Protein AF-A0A5P9D6S8-F1 (afdb_monomer)

Foldseek 3Di:
DDDDDPPPPPPDPPDPDDPLNCCCPDDCVVVVLVVLLVVLVVVLVVLVVVLVVDDDPVSNVVSVVSSVVSVVVSVVSVVD

Sequence (80 aa):
MERGRVLEEDTMPGFGMTDLDERLCAKGGGDLRKQIANDLAKKASLIELKMKNGLNREEFQQAKVIHKALVAACDVISRY

Solvent-accessible surface area (backbone atoms only — not comparable to full-atom values): 4741 Å² total; per-residue (Å²): 138,85,84,82,77,79,76,76,78,74,78,68,81,55,94,87,64,49,80,63,53,56,51,48,72,37,96,66,8,69,59,52,36,52,50,52,29,52,54,30,50,52,52,27,53,54,40,54,50,48,55,73,72,68,54,55,76,66,57,38,52,52,42,52,53,52,33,52,51,31,52,52,52,27,52,55,50,72,73,105

Mean predicted aligned error: 9.61 Å

Radius of gyration: 19.78 Å; Cα contacts (8 Å, |Δi|>4): 42; chains: 1; bounding box: 48×15×64 Å

Nearest PDB structures (foldseek):
  7y6b-assembly2_D  TM=8.922E-01  e=1.159E-01  Edwardsiella piscicida
  7y6c-assembly2_D  TM=9.024E-01  e=1.572E-01  Edwardsiella piscicida
  4afl-assembly2_F  TM=9.539E-01  e=3.119E+00  Homo sapiens
  8glv-assembly1_5V  TM=3.072E-01  e=7.325E+00  Chlamydomonas reinhardtii

Structure (mmCIF, N/CA/C/O backbone):
data_AF-A0A5P9D6S8-F1
#
_entry.id   AF-A0A5P9D6S8-F1
#
loop_
_atom_site.group_PDB
_atom_site.id
_atom_site.type_symbol
_atom_site.label_atom_id
_atom_site.label_alt_id
_atom_site.label_comp_id
_atom_site.label_asym_id
_atom_site.label_entity_id
_atom_site.label_seq_id
_atom_site.pdbx_PDB_ins_code
_atom_site.Cartn_x
_atom_site.Cartn_y
_atom_site.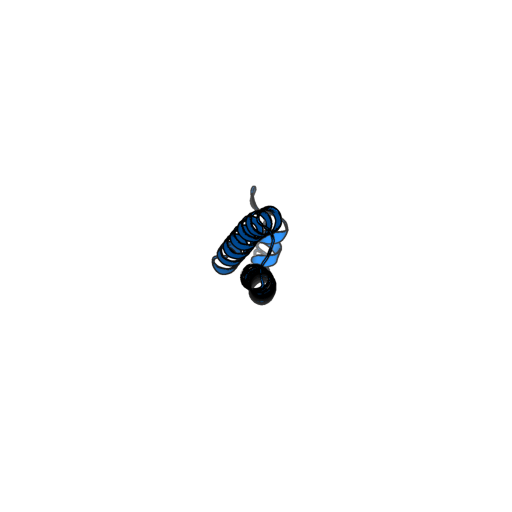Cartn_z
_atom_site.occupancy
_atom_site.B_iso_or_equiv
_atom_site.auth_seq_id
_atom_site.auth_comp_id
_atom_site.auth_asym_id
_atom_site.auth_atom_id
_atom_site.pdbx_PDB_model_num
ATOM 1 N N . MET A 1 1 ? 30.509 -6.060 -45.517 1.00 45.69 1 MET A N 1
ATOM 2 C CA . MET A 1 1 ? 30.279 -4.949 -44.569 1.00 45.69 1 MET A CA 1
ATOM 3 C C . MET A 1 1 ? 28.819 -5.020 -44.154 1.00 45.69 1 MET A C 1
ATOM 5 O O . MET A 1 1 ? 27.953 -4.594 -44.909 1.00 45.69 1 MET A O 1
ATOM 9 N N . GLU A 1 2 ? 28.545 -5.709 -43.047 1.00 40.31 2 GLU A N 1
ATOM 10 C CA . GLU A 1 2 ? 27.187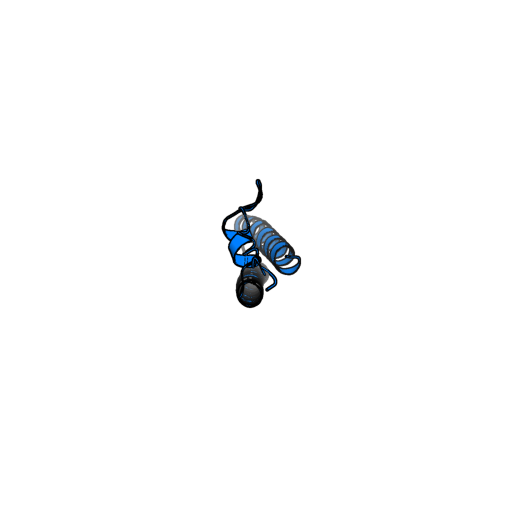 -5.961 -42.555 1.00 40.31 2 GLU A CA 1
ATOM 11 C C . GLU A 1 2 ? 26.583 -4.703 -41.921 1.00 40.31 2 GLU A C 1
ATOM 13 O O . GLU A 1 2 ? 27.240 -3.983 -41.171 1.00 40.31 2 GLU A O 1
ATOM 18 N N . ARG A 1 3 ? 25.315 -4.437 -42.254 1.00 46.34 3 ARG A N 1
ATOM 19 C CA . ARG A 1 3 ? 24.498 -3.358 -41.694 1.00 46.34 3 ARG A CA 1
ATOM 20 C C . ARG A 1 3 ? 23.836 -3.855 -40.408 1.00 46.34 3 ARG A C 1
ATOM 22 O O . ARG A 1 3 ? 22.789 -4.490 -40.475 1.00 46.34 3 ARG A O 1
ATOM 29 N N . GLY A 1 4 ? 24.404 -3.532 -39.253 1.00 42.97 4 GLY A N 1
ATOM 30 C CA . GLY A 1 4 ? 23.700 -3.650 -37.976 1.00 42.97 4 GLY A CA 1
ATOM 31 C C . GLY A 1 4 ? 22.805 -2.432 -37.761 1.00 42.97 4 GLY A C 1
ATOM 32 O O . GLY A 1 4 ? 23.276 -1.414 -37.262 1.00 42.97 4 GLY A O 1
ATOM 33 N N . ARG A 1 5 ? 21.527 -2.502 -38.161 1.00 45.34 5 ARG A N 1
ATOM 34 C CA . ARG A 1 5 ? 20.515 -1.576 -37.629 1.00 45.34 5 ARG A CA 1
ATOM 35 C C . ARG A 1 5 ? 20.251 -1.992 -36.189 1.00 45.34 5 ARG A C 1
ATOM 37 O O . ARG A 1 5 ? 19.629 -3.024 -35.960 1.00 45.34 5 ARG A O 1
ATOM 44 N N . VAL A 1 6 ? 20.734 -1.195 -35.245 1.00 48.38 6 VAL A N 1
ATOM 45 C CA . VAL A 1 6 ? 20.212 -1.197 -33.881 1.00 48.38 6 VAL A CA 1
ATOM 46 C C . VAL A 1 6 ? 18.781 -0.682 -34.004 1.00 48.38 6 VAL A C 1
ATOM 48 O O . VAL A 1 6 ? 18.564 0.491 -34.294 1.00 48.38 6 VAL A O 1
ATOM 51 N N . LEU A 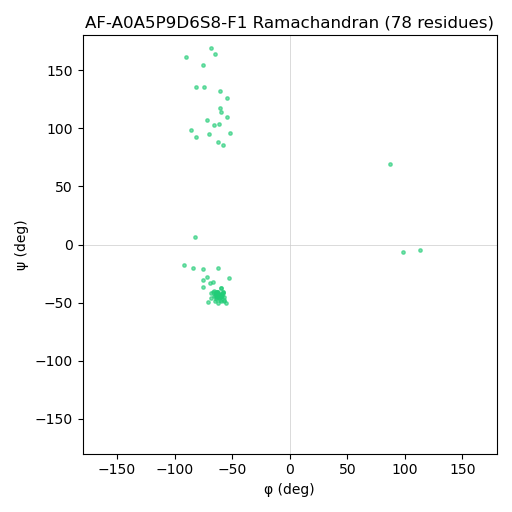1 7 ? 17.810 -1.591 -33.929 1.00 45.88 7 LEU A N 1
ATOM 52 C CA . LEU A 1 7 ? 16.429 -1.221 -33.663 1.00 45.88 7 LEU A CA 1
ATOM 53 C C . LEU A 1 7 ? 16.421 -0.763 -32.206 1.00 45.88 7 LEU A C 1
ATOM 55 O O . LEU A 1 7 ? 16.397 -1.588 -31.298 1.00 45.88 7 LEU A O 1
ATOM 59 N N . GLU A 1 8 ? 16.545 0.543 -31.988 1.00 46.38 8 GLU A N 1
ATOM 60 C CA . GLU A 1 8 ? 16.034 1.134 -30.759 1.00 46.38 8 GLU A CA 1
ATOM 61 C C . GLU A 1 8 ? 14.530 0.862 -30.794 1.00 46.38 8 GLU A C 1
ATOM 63 O O . GLU A 1 8 ? 13.801 1.416 -31.617 1.00 46.38 8 GLU A O 1
ATOM 68 N N . GLU A 1 9 ? 14.093 -0.123 -30.008 1.00 46.69 9 GLU A N 1
ATOM 69 C CA . GLU A 1 9 ? 12.684 -0.323 -29.704 1.00 46.69 9 GLU A CA 1
ATOM 70 C C . GLU A 1 9 ? 12.222 0.931 -28.966 1.00 46.69 9 GLU A C 1
ATOM 72 O O . GLU A 1 9 ? 12.287 1.017 -27.740 1.00 46.69 9 GLU A O 1
ATOM 77 N N . ASP A 1 10 ? 11.790 1.927 -29.738 1.00 46.16 10 ASP A N 1
ATOM 78 C CA . ASP A 1 10 ? 10.836 2.923 -29.292 1.00 46.16 10 ASP A CA 1
ATOM 79 C C . ASP A 1 10 ? 9.651 2.135 -28.735 1.00 46.16 10 ASP A C 1
ATOM 81 O O . ASP A 1 10 ? 8.796 1.637 -29.475 1.00 46.16 10 ASP A O 1
ATOM 85 N N . THR A 1 11 ? 9.643 1.945 -27.415 1.00 54.97 11 THR A N 1
ATOM 86 C CA . THR A 1 11 ? 8.485 1.495 -26.653 1.00 54.97 11 THR A CA 1
ATOM 87 C C . THR A 1 11 ? 7.375 2.504 -26.900 1.00 54.97 11 THR A C 1
ATOM 89 O O . THR A 1 11 ? 7.220 3.479 -26.172 1.00 54.97 11 THR A O 1
ATOM 92 N N . MET A 1 12 ? 6.634 2.294 -27.985 1.00 49.69 12 MET A N 1
ATOM 93 C CA . MET A 1 12 ? 5.369 2.954 -28.246 1.00 49.69 12 MET A CA 1
ATOM 94 C C . MET A 1 12 ? 4.487 2.693 -27.021 1.00 49.69 12 MET A C 1
ATOM 96 O O . MET A 1 12 ? 4.333 1.523 -26.651 1.00 49.69 12 MET A O 1
ATOM 100 N N . PRO A 1 13 ? 3.928 3.728 -26.373 1.00 51.34 13 PRO A N 1
ATOM 101 C CA . PRO A 1 13 ? 3.061 3.524 -25.227 1.00 51.34 13 PRO A CA 1
ATOM 102 C C . PRO A 1 13 ? 1.874 2.671 -25.674 1.00 51.34 13 PRO A C 1
ATOM 104 O O . PRO A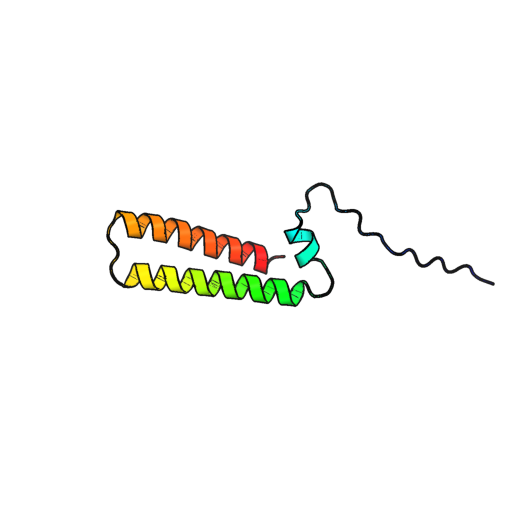 1 13 ? 1.101 3.045 -26.562 1.00 51.34 13 PRO A O 1
ATOM 107 N N . GLY A 1 14 ? 1.794 1.456 -25.129 1.00 58.59 14 GLY A N 1
ATOM 108 C CA . GLY A 1 14 ? 0.730 0.520 -25.453 1.00 58.59 14 GLY A CA 1
ATOM 109 C C . GLY A 1 14 ? -0.610 1.139 -25.073 1.00 58.59 14 GLY A C 1
ATOM 110 O O . GLY A 1 14 ? -0.762 1.661 -23.972 1.00 58.59 14 GLY A O 1
ATOM 111 N N . PHE A 1 15 ? -1.588 1.094 -25.976 1.00 52.25 15 PHE A N 1
ATOM 112 C CA . PHE A 1 15 ? -2.941 1.576 -25.703 1.00 52.25 15 PHE A CA 1
ATOM 113 C C . PHE A 1 15 ? -3.481 0.875 -24.441 1.00 52.25 15 PHE A C 1
ATOM 115 O O . PHE A 1 15 ? -3.709 -0.334 -24.459 1.00 52.25 15 PHE A O 1
ATOM 122 N N . GLY A 1 16 ? -3.625 1.617 -23.337 1.00 68.62 16 GLY A N 1
ATOM 123 C CA . GLY A 1 16 ? -4.000 1.078 -22.022 1.00 68.62 16 GLY A CA 1
ATOM 124 C C . GLY A 1 16 ? -2.920 1.152 -20.933 1.00 68.62 16 GLY A C 1
ATOM 125 O O . GLY A 1 16 ? -3.234 0.829 -19.791 1.00 68.62 16 GLY A O 1
ATOM 126 N N . MET A 1 17 ? -1.697 1.595 -21.242 1.00 75.38 17 MET A N 1
ATOM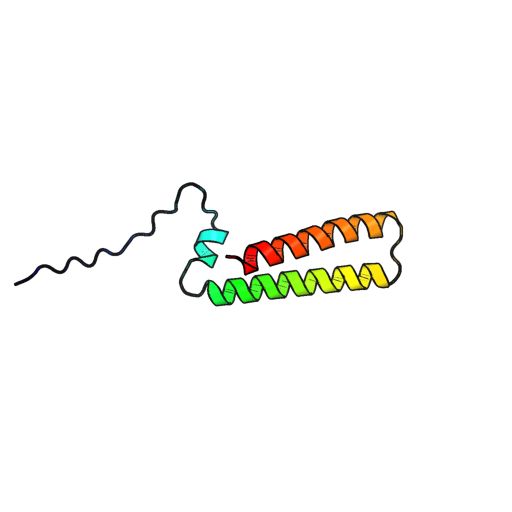 127 C CA . MET A 1 17 ? -0.709 1.974 -20.226 1.00 75.38 17 MET A CA 1
ATOM 128 C C . MET A 1 17 ? -0.970 3.390 -19.719 1.00 75.38 17 MET A C 1
ATOM 130 O O . MET A 1 17 ? -1.234 4.312 -20.489 1.00 75.38 17 MET A O 1
ATOM 134 N N . THR A 1 18 ? -0.902 3.548 -18.405 1.00 85.38 18 THR A N 1
ATOM 135 C CA . THR A 1 18 ? -0.878 4.843 -17.732 1.00 85.38 18 THR A CA 1
ATOM 136 C C . THR A 1 18 ? 0.561 5.331 -17.569 1.00 85.38 18 THR A C 1
ATOM 138 O O . THR A 1 18 ? 1.496 4.530 -17.546 1.00 85.38 18 THR A O 1
ATOM 141 N N . ASP A 1 19 ? 0.745 6.631 -17.331 1.00 86.38 19 ASP A N 1
ATOM 142 C CA . ASP A 1 19 ? 2.052 7.220 -16.994 1.00 86.38 19 ASP A CA 1
ATOM 143 C C . ASP A 1 19 ? 2.741 6.508 -15.815 1.00 86.38 19 ASP A C 1
ATOM 145 O O . ASP A 1 19 ? 3.969 6.498 -15.695 1.00 86.38 19 ASP A O 1
ATOM 149 N N . LEU A 1 20 ? 1.957 5.930 -14.895 1.00 85.94 20 LEU A N 1
ATOM 150 C CA . LEU A 1 20 ? 2.505 5.135 -13.803 1.00 85.94 20 LEU A CA 1
ATOM 151 C C . LEU A 1 20 ? 3.110 3.833 -14.333 1.00 85.94 20 LEU A C 1
ATOM 153 O O . LEU A 1 20 ? 4.233 3.504 -13.961 1.00 85.94 20 LEU A O 1
ATOM 157 N N . ASP A 1 21 ? 2.408 3.133 -15.218 1.00 86.06 21 ASP A N 1
ATOM 158 C CA . ASP A 1 21 ? 2.845 1.855 -15.786 1.00 86.06 21 ASP A CA 1
ATOM 159 C C . ASP A 1 21 ? 4.150 2.020 -16.570 1.00 86.06 21 ASP A C 1
ATOM 161 O O . ASP A 1 21 ? 5.097 1.259 -16.368 1.00 86.06 21 ASP A O 1
ATOM 165 N N . GLU A 1 22 ? 4.254 3.087 -17.366 1.00 86.31 22 GLU A N 1
ATOM 166 C CA . GLU A 1 22 ? 5.483 3.443 -18.082 1.00 86.31 22 GLU A CA 1
ATOM 167 C C . GLU A 1 22 ? 6.665 3.628 -17.121 1.00 86.31 22 GLU A C 1
ATOM 169 O O . GLU A 1 22 ? 7.753 3.081 -17.325 1.00 86.31 22 GLU A O 1
ATOM 174 N N . ARG A 1 23 ? 6.450 4.345 -16.011 1.00 86.12 23 ARG A N 1
ATOM 175 C CA . ARG A 1 23 ? 7.490 4.598 -15.002 1.00 86.12 23 ARG A CA 1
ATOM 176 C C . ARG A 1 23 ? 7.890 3.347 -14.224 1.00 86.12 23 ARG A C 1
ATOM 178 O O . ARG A 1 23 ? 9.052 3.237 -13.828 1.00 86.12 23 ARG A O 1
ATOM 185 N N . LEU A 1 24 ? 6.960 2.425 -13.974 1.00 86.94 24 LEU A N 1
ATOM 186 C CA . LEU A 1 24 ? 7.254 1.163 -13.285 1.00 86.94 24 LEU A CA 1
ATOM 187 C C . LEU A 1 24 ? 7.9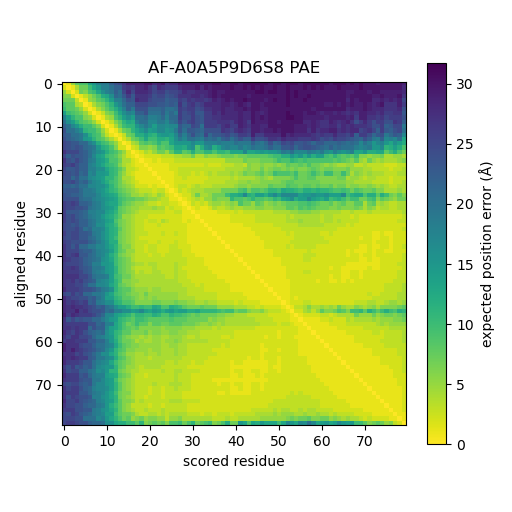91 0.168 -14.196 1.00 86.94 24 LEU A C 1
ATOM 189 O O . LEU A 1 24 ? 8.816 -0.606 -13.698 1.00 86.94 24 LEU A O 1
ATOM 193 N N . CYS A 1 25 ? 7.745 0.214 -15.509 1.00 85.06 25 CYS A N 1
ATOM 194 C CA . CYS A 1 25 ? 8.425 -0.614 -16.509 1.00 85.06 25 CYS A CA 1
ATOM 195 C C . CYS A 1 25 ? 9.778 -0.043 -16.974 1.00 85.06 25 CYS A C 1
ATOM 197 O O . CYS A 1 25 ? 10.617 -0.795 -17.470 1.00 85.06 25 CYS A O 1
ATOM 199 N N . ALA A 1 26 ? 10.026 1.257 -16.792 1.00 85.25 26 ALA A N 1
ATOM 200 C CA . ALA A 1 26 ? 11.282 1.903 -17.167 1.00 85.25 26 ALA A CA 1
ATOM 201 C C . ALA A 1 26 ? 12.504 1.397 -16.368 1.00 85.25 26 ALA A C 1
ATOM 203 O O . ALA A 1 26 ? 12.405 0.811 -15.284 1.00 85.25 26 ALA A O 1
ATOM 204 N N . LYS A 1 27 ? 13.710 1.685 -16.875 1.00 80.75 27 LYS A N 1
ATOM 205 C CA . LYS A 1 27 ? 14.975 1.405 -16.176 1.00 80.75 27 LYS A CA 1
ATOM 206 C C . LYS A 1 27 ? 15.016 2.171 -14.843 1.00 80.75 27 LYS A C 1
ATOM 208 O O . LYS A 1 27 ? 14.996 3.395 -14.832 1.00 80.75 27 LYS A O 1
ATOM 213 N N . GLY A 1 28 ? 15.075 1.444 -13.724 1.00 81.44 28 GLY A N 1
ATOM 214 C CA . GLY A 1 28 ? 14.944 2.007 -12.366 1.00 81.44 28 GLY A CA 1
ATOM 215 C C . GLY A 1 28 ? 13.541 1.877 -11.752 1.00 81.44 28 GLY A C 1
ATOM 216 O O . GLY A 1 28 ? 13.366 2.112 -10.558 1.00 81.44 28 GLY A O 1
ATOM 217 N N . GLY A 1 29 ? 12.550 1.404 -12.513 1.00 84.56 29 GLY A N 1
ATOM 218 C CA . GLY A 1 29 ? 11.190 1.155 -12.032 1.00 84.56 29 GLY A CA 1
ATOM 219 C C . GLY A 1 29 ? 11.100 0.089 -10.932 1.00 84.56 29 GLY A C 1
ATOM 220 O O . GLY A 1 29 ? 10.162 0.089 -10.142 1.00 84.56 29 GLY A O 1
ATOM 221 N N . GLY A 1 30 ? 12.104 -0.787 -10.801 1.00 87.19 30 GLY A N 1
ATOM 222 C CA . GLY A 1 30 ? 12.218 -1.726 -9.676 1.00 87.19 30 GLY A CA 1
ATOM 223 C C . GLY A 1 30 ? 12.383 -1.039 -8.314 1.00 87.19 30 GLY A C 1
ATOM 224 O O . GLY A 1 30 ? 11.754 -1.452 -7.339 1.00 87.19 30 GLY A O 1
ATOM 225 N N . ASP A 1 31 ? 13.176 0.031 -8.239 1.00 91.12 31 ASP A N 1
ATOM 226 C CA . ASP A 1 31 ? 13.350 0.791 -6.995 1.00 91.12 31 ASP A CA 1
ATOM 227 C C . ASP A 1 31 ? 12.129 1.667 -6.712 1.00 91.12 31 ASP A C 1
ATOM 229 O O . ASP A 1 31 ? 11.678 1.749 -5.569 1.00 91.12 31 ASP A O 1
ATOM 233 N N . LEU A 1 32 ? 11.522 2.230 -7.763 1.00 90.81 32 LEU A N 1
ATOM 234 C CA . LEU A 1 32 ? 10.261 2.960 -7.653 1.00 90.81 32 LEU A CA 1
ATOM 235 C C . LEU A 1 32 ? 9.120 2.059 -7.148 1.00 90.81 32 LEU A C 1
ATOM 237 O O . LEU A 1 32 ? 8.394 2.459 -6.239 1.00 90.81 32 LEU A O 1
ATOM 241 N N . ARG A 1 33 ? 8.999 0.824 -7.662 1.00 92.25 33 ARG A N 1
ATOM 242 C CA . ARG A 1 33 ? 8.056 -0.194 -7.159 1.00 92.25 33 ARG A CA 1
ATOM 243 C C . ARG A 1 33 ? 8.250 -0.438 -5.668 1.00 92.25 33 ARG A C 1
ATOM 245 O O . ARG A 1 33 ? 7.290 -0.350 -4.906 1.00 92.25 33 ARG A O 1
ATOM 252 N N . LYS A 1 34 ? 9.492 -0.686 -5.235 1.00 92.44 34 LYS A N 1
ATOM 253 C CA . LYS A 1 34 ? 9.817 -0.898 -3.813 1.00 92.44 34 LYS A CA 1
ATOM 254 C C . LYS A 1 34 ? 9.462 0.315 -2.960 1.00 92.44 34 LYS A C 1
ATOM 256 O O . LYS A 1 34 ? 8.906 0.149 -1.879 1.00 92.44 34 LYS A O 1
ATOM 261 N N . GLN A 1 35 ? 9.767 1.523 -3.431 1.00 94.12 35 GLN A N 1
ATOM 262 C CA . GLN A 1 35 ? 9.445 2.754 -2.716 1.00 94.12 35 GLN A CA 1
ATOM 263 C C . GLN A 1 35 ? 7.929 2.918 -2.547 1.00 94.12 35 GLN A C 1
ATOM 265 O O . GLN A 1 35 ? 7.460 3.107 -1.427 1.00 94.12 35 GLN A O 1
ATOM 270 N N . ILE A 1 36 ? 7.163 2.778 -3.632 1.00 94.38 36 ILE A N 1
ATOM 271 C CA . ILE A 1 36 ? 5.701 2.908 -3.606 1.00 94.38 36 ILE A CA 1
ATOM 272 C C . ILE A 1 36 ? 5.079 1.825 -2.717 1.00 94.38 36 ILE A C 1
ATOM 274 O O . ILE A 1 36 ? 4.232 2.140 -1.882 1.00 94.38 36 ILE A O 1
ATOM 278 N N . ALA A 1 37 ? 5.520 0.570 -2.838 1.00 94.00 37 ALA A N 1
ATOM 279 C CA . ALA A 1 37 ? 5.043 -0.524 -1.995 1.00 94.00 37 ALA A CA 1
ATOM 280 C C . ALA A 1 37 ? 5.318 -0.254 -0.505 1.00 94.00 37 ALA A C 1
ATOM 282 O O . ALA A 1 37 ? 4.416 -0.382 0.324 1.00 94.00 37 ALA A O 1
ATOM 283 N N . ASN A 1 38 ? 6.525 0.206 -0.161 1.00 95.31 38 ASN A N 1
ATOM 284 C CA . ASN A 1 38 ? 6.875 0.566 1.215 1.00 95.31 38 ASN A CA 1
ATOM 285 C C . ASN A 1 38 ? 6.022 1.724 1.751 1.00 95.31 38 ASN A C 1
ATOM 287 O O . ASN A 1 38 ? 5.558 1.666 2.892 1.00 95.31 38 ASN A O 1
ATOM 291 N N . ASP A 1 39 ? 5.779 2.759 0.946 1.00 96.38 39 ASP A N 1
ATOM 292 C CA . ASP A 1 39 ? 4.956 3.902 1.348 1.00 96.38 39 ASP A CA 1
ATOM 293 C C . ASP A 1 39 ? 3.487 3.506 1.558 1.00 96.38 39 ASP A C 1
ATOM 295 O O . ASP A 1 39 ? 2.856 3.941 2.530 1.00 96.38 39 ASP A O 1
ATOM 299 N N . LEU A 1 40 ? 2.941 2.656 0.684 1.00 96.69 40 LEU A N 1
ATOM 300 C CA . LEU A 1 40 ? 1.589 2.110 0.815 1.00 96.69 40 LEU A CA 1
ATOM 301 C C . LEU A 1 40 ? 1.462 1.232 2.063 1.00 96.69 40 LEU A C 1
ATOM 303 O O . LEU A 1 40 ? 0.540 1.437 2.856 1.00 96.69 40 LEU A O 1
ATOM 307 N N . ALA A 1 41 ? 2.415 0.324 2.286 1.00 95.31 41 ALA A N 1
ATOM 308 C CA . ALA A 1 41 ? 2.453 -0.536 3.466 1.00 95.31 41 ALA A CA 1
ATOM 309 C C . ALA A 1 41 ? 2.557 0.285 4.759 1.00 95.31 41 ALA A C 1
ATOM 311 O O . ALA A 1 41 ? 1.788 0.076 5.696 1.00 95.31 41 ALA A O 1
ATOM 312 N N . LYS A 1 42 ? 3.440 1.290 4.798 1.00 97.31 42 LYS A N 1
ATOM 313 C CA . LYS A 1 42 ? 3.587 2.185 5.953 1.00 97.31 42 LYS A CA 1
ATOM 314 C C . LYS A 1 42 ? 2.286 2.925 6.261 1.00 97.31 42 LYS A C 1
ATOM 316 O O . LYS A 1 42 ? 1.886 3.005 7.423 1.00 97.31 42 LYS A O 1
ATOM 321 N N . LYS A 1 43 ? 1.605 3.453 5.239 1.00 97.38 43 LYS A N 1
ATOM 322 C CA . LYS A 1 43 ? 0.302 4.113 5.411 1.00 97.38 43 LYS A CA 1
ATOM 323 C C . LYS A 1 43 ? -0.768 3.136 5.897 1.00 97.38 43 LYS A C 1
ATOM 325 O O . LYS A 1 43 ? -1.530 3.502 6.789 1.00 97.38 43 LYS A O 1
ATOM 330 N N . ALA A 1 44 ? -0.807 1.910 5.373 1.00 96.44 44 ALA A N 1
ATOM 331 C CA . ALA A 1 44 ? -1.742 0.883 5.827 1.00 96.44 44 ALA A CA 1
ATOM 332 C C . ALA A 1 44 ? -1.543 0.577 7.321 1.00 96.44 44 ALA A C 1
ATOM 334 O O . ALA A 1 44 ? -2.501 0.672 8.087 1.00 96.44 44 ALA A O 1
ATOM 335 N N . SER A 1 45 ? -0.299 0.359 7.760 1.00 96.69 45 SER A N 1
ATOM 336 C CA . SER A 1 45 ? 0.026 0.114 9.173 1.00 96.69 45 SER A CA 1
ATOM 337 C C . SER A 1 45 ? -0.372 1.275 10.090 1.00 96.69 45 SER A C 1
ATOM 339 O O . SER A 1 45 ? -0.849 1.055 11.202 1.00 96.69 45 SER A O 1
ATOM 341 N N . LEU A 1 46 ? -0.228 2.526 9.636 1.00 96.75 46 LEU A N 1
ATOM 342 C CA . LEU A 1 46 ? -0.671 3.696 10.405 1.00 96.75 46 LEU A CA 1
ATOM 343 C C . LEU A 1 46 ? -2.195 3.737 10.574 1.00 96.75 46 LEU A C 1
ATOM 345 O O . LEU A 1 46 ? -2.683 4.094 11.646 1.00 96.75 46 LEU A O 1
ATOM 349 N N . ILE A 1 47 ? -2.953 3.382 9.534 1.00 95.81 47 ILE A N 1
ATOM 350 C CA . ILE A 1 47 ? -4.416 3.301 9.619 1.00 95.81 47 ILE A CA 1
ATOM 351 C C . ILE A 1 47 ? -4.840 2.136 10.516 1.00 95.81 47 ILE A C 1
ATOM 353 O O . ILE A 1 47 ? -5.722 2.312 11.355 1.00 95.81 47 ILE A O 1
ATOM 357 N N . GLU A 1 48 ? -4.182 0.983 10.407 1.00 96.00 48 GLU A N 1
ATOM 358 C CA . GLU A 1 48 ? -4.437 -0.167 11.276 1.00 96.00 48 GLU A CA 1
ATOM 359 C C . GLU A 1 48 ? -4.201 0.185 12.754 1.00 96.00 48 GLU A C 1
ATOM 361 O O . GLU A 1 48 ? -5.020 -0.139 13.616 1.00 96.00 48 GLU A O 1
ATOM 366 N N . LEU A 1 49 ? -3.120 0.914 13.056 1.00 96.44 49 LEU A N 1
ATOM 367 C CA . LEU A 1 49 ? -2.840 1.395 14.407 1.00 96.44 49 LEU A CA 1
ATOM 368 C C . LEU A 1 49 ? -3.934 2.347 14.909 1.00 96.44 49 LEU A C 1
ATOM 370 O O . LEU A 1 49 ? -4.394 2.205 16.039 1.00 96.44 49 LEU A O 1
ATOM 374 N N . LYS A 1 50 ? -4.406 3.280 14.068 1.00 94.12 50 LYS A N 1
ATOM 375 C CA . LYS A 1 50 ? -5.535 4.158 14.420 1.00 94.12 50 LYS A CA 1
ATOM 376 C C . LYS A 1 50 ? -6.786 3.349 14.749 1.00 94.12 50 LYS A C 1
ATOM 378 O O . LYS A 1 50 ? -7.413 3.611 15.766 1.00 94.12 50 LYS A O 1
ATOM 383 N N . MET A 1 51 ? -7.105 2.335 13.943 1.00 94.94 51 MET A N 1
ATOM 384 C CA . MET A 1 51 ? -8.243 1.445 14.192 1.00 94.94 51 MET A CA 1
ATOM 385 C C . MET A 1 51 ? -8.129 0.712 15.538 1.00 94.94 51 MET A C 1
ATOM 387 O O . MET A 1 51 ? -9.140 0.552 16.218 1.00 94.94 51 MET A O 1
ATOM 391 N N . LYS A 1 52 ? -6.916 0.306 15.944 1.00 94.62 52 LYS A N 1
ATOM 392 C CA . LYS A 1 52 ? -6.650 -0.337 17.246 1.00 94.62 52 LYS A CA 1
ATOM 393 C C . LYS A 1 52 ? -6.754 0.628 18.433 1.00 94.62 52 LYS A C 1
ATOM 395 O O . LYS A 1 52 ? -7.115 0.197 19.522 1.00 94.62 52 LYS A O 1
ATOM 400 N N . ASN A 1 53 ? -6.493 1.917 18.222 1.00 93.31 53 ASN A N 1
ATOM 401 C CA . ASN A 1 53 ? -6.477 2.938 19.275 1.00 93.31 53 ASN A CA 1
ATOM 402 C C . ASN A 1 53 ? -7.866 3.494 19.649 1.00 93.31 53 ASN A C 1
ATOM 404 O O . ASN A 1 53 ? -7.946 4.418 20.453 1.00 93.31 53 ASN A O 1
ATOM 408 N N . GLY A 1 54 ? -8.951 2.929 19.107 1.00 87.12 54 GLY A N 1
ATOM 409 C CA . GLY A 1 54 ? -10.319 3.275 19.505 1.00 87.12 54 GLY A CA 1
ATOM 410 C C . GLY A 1 54 ? -10.896 4.464 18.740 1.00 87.12 54 GLY A C 1
ATOM 411 O O . GLY A 1 54 ? -11.126 5.527 19.308 1.00 87.12 54 GLY A O 1
ATOM 412 N N . LEU A 1 55 ? -11.157 4.265 17.446 1.00 93.81 55 LEU A N 1
ATOM 413 C CA . LEU A 1 55 ? -11.926 5.202 16.621 1.00 93.81 55 LEU A CA 1
ATOM 414 C C . LEU A 1 55 ? -13.422 5.119 16.928 1.00 93.81 55 LEU A C 1
ATOM 416 O O . LEU A 1 55 ? -13.932 4.063 17.318 1.00 93.81 55 LEU A O 1
ATOM 420 N N . ASN A 1 56 ? -14.149 6.206 16.666 1.00 95.44 56 ASN A N 1
ATOM 421 C CA . ASN A 1 56 ? -15.605 6.139 16.666 1.00 95.44 56 ASN A CA 1
ATOM 422 C C . ASN A 1 56 ? -16.116 5.292 15.477 1.00 95.44 56 ASN A C 1
ATOM 424 O O . ASN A 1 56 ? -15.366 4.919 14.573 1.00 95.44 56 ASN A O 1
ATOM 428 N N . ARG A 1 57 ? -17.411 4.953 15.467 1.00 94.44 57 ARG A N 1
ATOM 429 C CA . ARG A 1 57 ? -17.985 4.042 14.458 1.00 94.44 57 ARG A CA 1
ATOM 430 C C . ARG A 1 57 ? -17.796 4.534 13.019 1.00 94.44 57 ARG A C 1
ATOM 432 O O . ARG A 1 57 ? -17.536 3.715 12.139 1.00 94.44 57 ARG A O 1
ATOM 439 N N . GLU A 1 58 ? -17.973 5.826 12.774 1.00 96.12 58 GLU A N 1
ATOM 440 C CA . GLU A 1 58 ? -17.865 6.408 11.434 1.00 96.12 58 GLU A CA 1
ATOM 441 C C . GLU A 1 58 ? -16.409 6.412 10.965 1.00 96.12 58 GLU A C 1
ATOM 443 O O . GLU A 1 58 ? -16.092 5.875 9.901 1.00 96.12 58 GLU A O 1
ATOM 448 N N . GLU A 1 59 ? -15.513 6.907 11.815 1.00 95.75 59 GLU A N 1
ATOM 449 C CA . GLU A 1 59 ? -14.070 6.913 11.584 1.00 95.75 59 GLU A CA 1
ATOM 450 C C . GLU A 1 59 ? -13.526 5.502 11.359 1.00 95.75 59 GLU A C 1
ATOM 452 O O . GLU A 1 59 ? -12.702 5.288 10.472 1.00 95.75 59 GLU A O 1
ATOM 457 N N . PHE A 1 60 ? -14.006 4.513 12.118 1.00 96.25 60 PHE A N 1
ATOM 458 C CA . PHE A 1 60 ? -13.598 3.124 11.950 1.00 96.25 60 PHE A CA 1
ATOM 459 C C . PHE A 1 60 ? -14.012 2.570 10.583 1.00 96.25 60 PHE A C 1
ATOM 461 O O . PHE A 1 60 ? -13.228 1.870 9.942 1.00 96.25 60 PHE A O 1
ATOM 468 N N . GLN A 1 61 ? -15.226 2.874 10.109 1.00 96.81 61 GLN A N 1
ATOM 469 C CA . GLN A 1 61 ? -15.662 2.42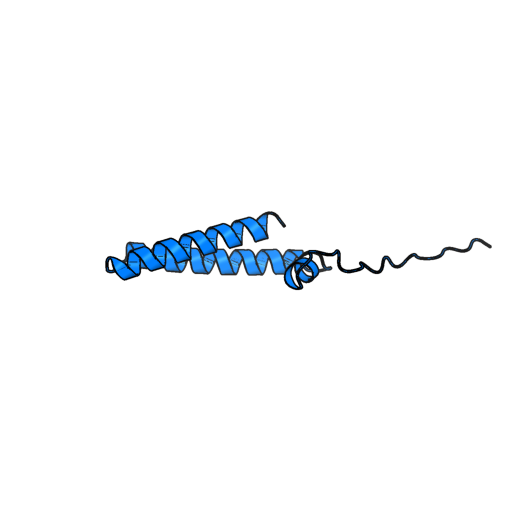9 8.782 1.00 96.81 61 GLN A CA 1
ATOM 470 C C . GLN A 1 61 ? -14.847 3.091 7.675 1.00 96.81 61 GLN A C 1
ATOM 472 O O . GLN A 1 61 ? -14.382 2.399 6.768 1.00 96.81 61 GLN A O 1
ATOM 477 N N . GLN A 1 62 ? -14.602 4.397 7.777 1.00 96.38 62 GLN A N 1
ATOM 478 C CA . GLN A 1 62 ? -13.745 5.110 6.829 1.00 96.38 62 GLN A CA 1
ATOM 479 C C . GLN A 1 62 ? -12.318 4.540 6.833 1.00 96.38 62 GLN A C 1
ATOM 481 O O . GLN A 1 62 ? -11.787 4.185 5.780 1.00 96.38 62 GLN A O 1
ATOM 486 N N . ALA A 1 63 ? -11.725 4.351 8.015 1.00 95.94 63 ALA A N 1
ATOM 487 C CA . ALA A 1 63 ? -10.404 3.753 8.179 1.00 95.94 63 ALA A CA 1
ATOM 488 C C . ALA A 1 63 ? -10.335 2.341 7.583 1.00 95.94 63 ALA A C 1
ATOM 490 O O . ALA A 1 63 ? -9.372 2.010 6.896 1.00 95.94 63 ALA A O 1
ATOM 491 N N . LYS A 1 64 ? -11.379 1.524 7.758 1.00 96.94 64 LYS A N 1
ATOM 492 C CA . LYS A 1 64 ? -11.463 0.178 7.179 1.00 96.94 64 LYS A CA 1
ATOM 493 C C . LYS A 1 64 ? -11.473 0.197 5.649 1.00 96.94 64 LYS A C 1
ATOM 495 O O . LYS A 1 64 ? -10.816 -0.644 5.034 1.00 96.94 64 LYS A O 1
ATOM 500 N N . VAL A 1 65 ? -12.207 1.127 5.030 1.00 97.62 65 VAL A N 1
ATOM 501 C CA . VAL A 1 65 ? -12.229 1.297 3.565 1.00 97.62 65 VAL A CA 1
ATOM 502 C C . VAL A 1 65 ? -10.852 1.731 3.063 1.00 97.62 65 VAL A C 1
ATOM 504 O O . VAL A 1 65 ? -10.308 1.101 2.157 1.00 97.62 65 VAL A O 1
ATOM 507 N N . ILE A 1 66 ? -10.257 2.744 3.698 1.00 97.25 66 ILE A N 1
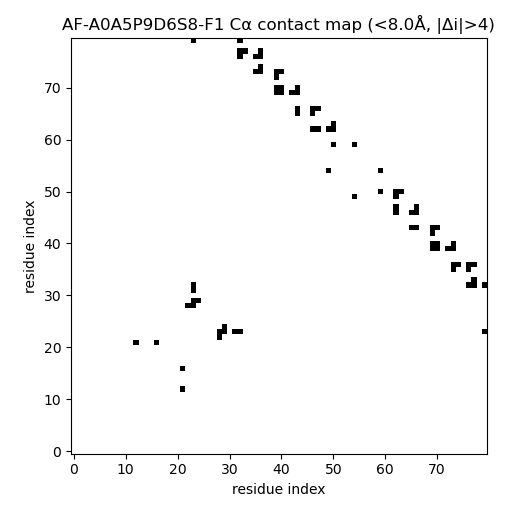ATOM 508 C CA . ILE A 1 66 ? -8.932 3.267 3.336 1.00 97.25 66 ILE A CA 1
ATOM 509 C C . ILE A 1 66 ? -7.860 2.183 3.484 1.00 97.25 66 ILE A C 1
ATOM 511 O O . ILE A 1 66 ? -7.066 1.977 2.571 1.00 97.25 66 ILE A O 1
ATOM 515 N N . HIS A 1 67 ? -7.858 1.447 4.597 1.00 97.31 67 HIS A N 1
ATOM 516 C CA . HIS A 1 67 ? -6.921 0.352 4.836 1.00 97.31 67 HIS A CA 1
ATOM 517 C C . HIS A 1 67 ? -7.006 -0.711 3.735 1.00 97.31 67 HIS A C 1
ATOM 519 O O . HIS A 1 67 ? -5.986 -1.103 3.173 1.00 97.31 67 HIS A O 1
ATOM 525 N N . LYS A 1 68 ? -8.221 -1.146 3.372 1.00 97.69 68 LYS A N 1
ATOM 526 C CA . LYS A 1 68 ? -8.418 -2.110 2.279 1.00 97.69 68 LYS A CA 1
ATOM 527 C C . LYS A 1 68 ? -7.900 -1.586 0.940 1.00 97.69 68 LYS A C 1
ATOM 529 O O . LYS A 1 68 ? -7.253 -2.33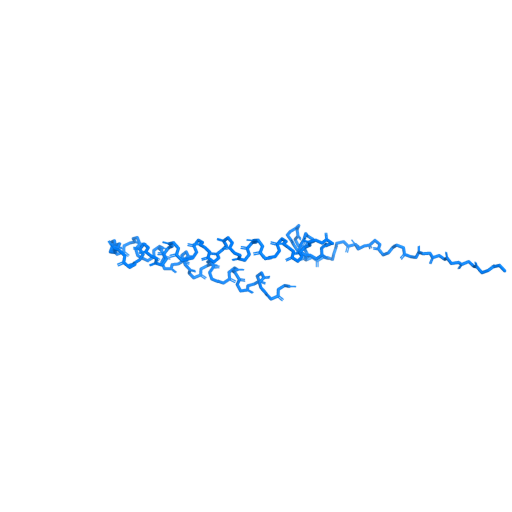9 0.221 1.00 97.69 68 LYS A O 1
ATOM 534 N N . ALA A 1 69 ? -8.162 -0.319 0.622 1.00 97.44 69 ALA A N 1
ATOM 535 C CA . ALA A 1 69 ? -7.685 0.295 -0.614 1.00 97.44 69 ALA A CA 1
ATOM 536 C C . ALA A 1 69 ? -6.149 0.362 -0.665 1.00 97.44 69 ALA A C 1
ATOM 538 O O . ALA A 1 69 ? -5.559 0.030 -1.689 1.00 97.44 69 ALA A O 1
ATOM 539 N N . LEU A 1 70 ? -5.496 0.720 0.446 1.00 97.00 70 LEU A N 1
ATOM 540 C CA . LEU A 1 70 ? -4.034 0.769 0.541 1.00 97.00 70 LEU A CA 1
ATOM 541 C C . LEU A 1 70 ? -3.396 -0.615 0.380 1.00 97.00 70 LEU A C 1
ATOM 543 O O . LEU A 1 70 ? -2.413 -0.748 -0.345 1.00 97.00 70 LEU A O 1
ATOM 547 N N . VAL A 1 71 ? -3.969 -1.644 1.013 1.00 96.19 71 VAL A N 1
ATOM 548 C CA . VAL A 1 71 ? -3.493 -3.029 0.868 1.00 96.19 71 VAL A CA 1
ATOM 549 C C . VAL A 1 71 ? -3.658 -3.513 -0.573 1.00 96.19 71 VAL A C 1
ATOM 551 O O . VAL A 1 71 ? -2.718 -4.068 -1.133 1.00 96.19 71 VAL A O 1
ATOM 554 N N . ALA A 1 72 ? -4.811 -3.254 -1.199 1.00 96.31 72 ALA A N 1
ATOM 555 C CA . ALA A 1 72 ? -5.048 -3.623 -2.593 1.00 96.31 72 ALA A CA 1
ATOM 556 C C . ALA A 1 72 ? -4.081 -2.910 -3.553 1.00 96.31 72 ALA A C 1
ATOM 558 O O . ALA A 1 72 ? -3.508 -3.546 -4.431 1.00 96.31 72 ALA A O 1
ATOM 559 N N . ALA A 1 73 ? -3.842 -1.610 -3.357 1.00 94.69 73 ALA A N 1
ATOM 560 C CA . ALA A 1 73 ? -2.870 -0.863 -4.151 1.00 94.69 73 ALA A CA 1
ATOM 561 C C . ALA A 1 73 ? -1.443 -1.410 -3.972 1.00 94.69 73 ALA A C 1
ATOM 563 O O . ALA A 1 73 ? -0.703 -1.537 -4.944 1.00 94.69 73 ALA A O 1
ATOM 564 N N . CYS A 1 74 ? -1.059 -1.768 -2.743 1.00 94.06 74 CYS A N 1
ATOM 565 C CA . CYS A 1 74 ? 0.255 -2.347 -2.462 1.00 94.06 74 CYS A CA 1
ATOM 566 C C . CYS A 1 74 ? 0.445 -3.691 -3.175 1.00 94.06 74 CYS A C 1
ATOM 568 O O . CYS A 1 74 ? 1.515 -3.955 -3.723 1.00 94.06 74 CYS A O 1
ATOM 570 N N . ASP A 1 75 ? -0.595 -4.523 -3.190 1.00 92.75 75 ASP A N 1
ATOM 571 C CA . ASP A 1 75 ? -0.603 -5.812 -3.882 1.00 92.75 75 ASP A CA 1
ATOM 572 C C . ASP A 1 75 ? -0.484 -5.636 -5.405 1.00 92.75 75 ASP A C 1
ATOM 574 O O . ASP A 1 75 ? 0.344 -6.289 -6.032 1.00 92.75 75 ASP A O 1
ATOM 578 N N . VAL A 1 76 ? -1.213 -4.681 -5.996 1.00 92.38 76 VAL A N 1
ATOM 579 C CA . VAL A 1 76 ? -1.090 -4.345 -7.429 1.00 92.38 76 VAL A CA 1
ATOM 580 C C . VAL A 1 76 ? 0.344 -3.947 -7.789 1.00 92.38 76 VAL A C 1
ATOM 582 O O . VAL A 1 76 ? 0.909 -4.491 -8.734 1.00 92.38 76 VAL A O 1
ATOM 585 N N . ILE A 1 77 ? 0.964 -3.055 -7.011 1.00 90.56 77 ILE A N 1
ATOM 586 C CA . ILE A 1 77 ? 2.341 -2.595 -7.258 1.00 90.56 77 ILE A CA 1
ATOM 587 C C . ILE A 1 77 ? 3.368 -3.717 -7.054 1.00 90.56 77 ILE A C 1
ATOM 589 O O . ILE A 1 77 ? 4.387 -3.743 -7.737 1.00 90.56 77 ILE A O 1
ATOM 593 N N . SER A 1 78 ? 3.113 -4.645 -6.128 1.00 85.44 78 SER A N 1
ATOM 594 C CA . SER A 1 78 ? 4.026 -5.763 -5.845 1.00 85.44 78 SER A CA 1
ATOM 595 C C . SER A 1 78 ? 3.986 -6.860 -6.913 1.00 85.44 78 SER A C 1
ATOM 597 O O . SER A 1 78 ? 4.921 -7.652 -6.999 1.00 85.44 78 SER A O 1
ATOM 599 N N . ARG A 1 79 ? 2.901 -6.932 -7.695 1.00 84.56 79 ARG A N 1
ATOM 600 C CA . ARG A 1 79 ? 2.725 -7.887 -8.803 1.00 84.56 79 ARG A CA 1
ATOM 601 C C . ARG A 1 79 ? 3.192 -7.348 -10.157 1.00 84.56 79 ARG A C 1
ATOM 603 O O . ARG A 1 79 ? 3.354 -8.146 -11.077 1.00 84.56 79 ARG A O 1
ATOM 610 N N . TYR A 1 80 ? 3.348 -6.029 -10.269 1.00 71.12 80 TYR A N 1
ATOM 611 C CA . TYR A 1 80 ? 3.953 -5.337 -11.411 1.00 71.12 80 TYR A CA 1
ATOM 612 C C . TYR A 1 80 ? 5.428 -5.709 -11.534 1.00 71.12 80 TYR A C 1
ATOM 614 O O . TYR A 1 80 ? 5.963 -5.826 -12.659 1.00 71.12 80 TYR A O 1
#

pLDDT: mean 83.53, std 18.1, range [40.31, 97.69]

Secondary structure (DSSP, 8-state):
--------------TT--HHHHHHHSTTHHHHHHHHHHHHHHHHHHHHHHHHTT--HHHHHHHHHHHHHHHHHHHHHHH-